Protein AF-A0A0G1H5B8-F1 (afdb_monomer)

pLDDT: mean 81.03, std 10.93, range [46.5, 93.06]

Secondary structure (DSSP, 8-state):
-EEEEEEEETTTEEEEEEE-TTT--EEEEEPP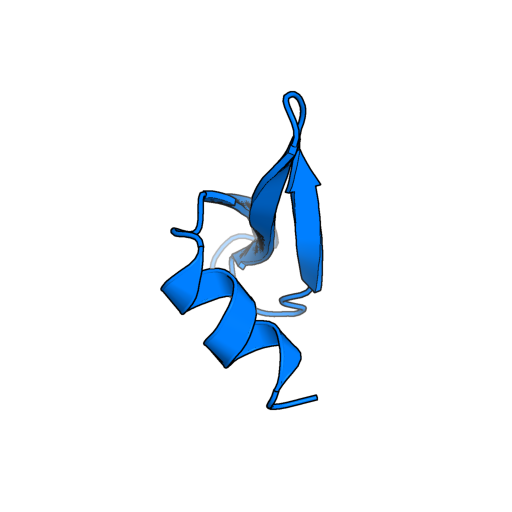HHHHHHHHTT-

Mean predicted aligned error: 5.71 Å

Sequence (43 aa):
MKDVKVVEIKPGRPAAKGVCTVCGTGMYKILSKDGAAKLKKSV

Radius of gyration: 10.48 Å; Cα contacts (8 Å, |Δi|>4): 69; chains: 1; bounding box: 22×20×23 Å

Structure (mmCIF, N/CA/C/O backbone):
data_AF-A0A0G1H5B8-F1
#
_entry.id   AF-A0A0G1H5B8-F1
#
loop_
_atom_site.group_PDB
_atom_site.id
_atom_site.type_symbol
_atom_site.label_atom_id
_atom_sit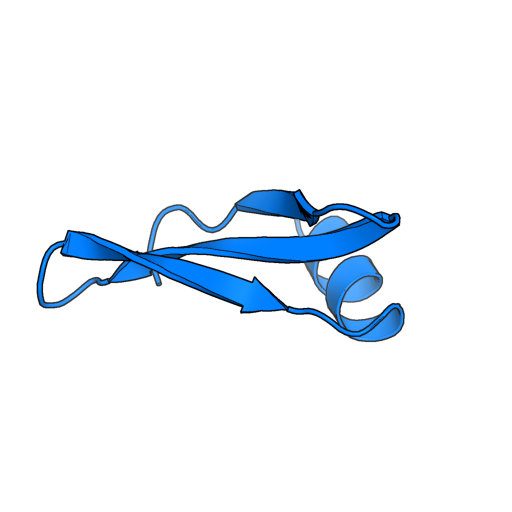e.label_alt_id
_atom_site.label_comp_id
_atom_site.label_asym_id
_atom_site.label_entity_id
_atom_site.label_seq_id
_atom_site.pdbx_PDB_ins_code
_atom_site.Cartn_x
_atom_site.Cartn_y
_atom_site.Cartn_z
_atom_site.occupancy
_atom_site.B_iso_or_equiv
_atom_site.auth_seq_id
_atom_site.auth_comp_id
_atom_site.auth_asym_id
_atom_site.auth_atom_id
_atom_site.pdbx_PDB_model_num
ATOM 1 N N . MET A 1 1 ? -4.740 -0.790 8.139 1.00 73.88 1 MET A N 1
ATOM 2 C CA . MET A 1 1 ? -4.830 0.430 7.305 1.00 73.88 1 MET A CA 1
ATOM 3 C C . MET A 1 1 ? -6.113 0.333 6.498 1.00 73.88 1 MET A C 1
ATOM 5 O O . MET A 1 1 ? -6.396 -0.760 6.023 1.00 73.88 1 MET A O 1
ATOM 9 N N . LYS A 1 2 ? -6.881 1.418 6.383 1.00 80.50 2 LYS A N 1
ATOM 10 C CA . LYS A 1 2 ? -7.990 1.551 5.422 1.00 80.50 2 LYS A CA 1
ATOM 11 C C . LYS A 1 2 ? -7.468 2.164 4.119 1.00 80.50 2 LYS A C 1
ATOM 13 O O . LYS A 1 2 ? -6.363 2.710 4.113 1.00 80.50 2 LYS A O 1
ATOM 18 N N . ASP A 1 3 ? -8.224 2.011 3.035 1.00 84.56 3 ASP A N 1
ATOM 19 C CA . ASP A 1 3 ? -7.933 2.626 1.730 1.00 84.56 3 ASP A CA 1
ATOM 20 C C . ASP A 1 3 ? -6.532 2.300 1.193 1.00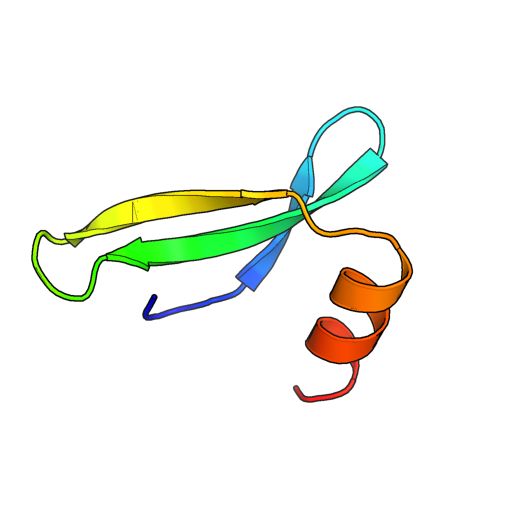 84.56 3 ASP A C 1
ATOM 22 O O . ASP A 1 3 ? -5.798 3.166 0.713 1.00 84.56 3 ASP A O 1
ATOM 26 N N . VAL A 1 4 ? -6.137 1.029 1.322 1.00 83.56 4 VAL A N 1
ATOM 27 C CA . VAL A 1 4 ? -4.807 0.566 0.922 1.00 83.56 4 VAL A CA 1
ATOM 28 C C . VAL A 1 4 ? -4.694 0.561 -0.601 1.00 83.56 4 VAL A C 1
ATOM 30 O O . VAL A 1 4 ? -5.339 -0.233 -1.278 1.00 83.56 4 VAL A O 1
ATOM 33 N N . LYS A 1 5 ? -3.829 1.421 -1.135 1.00 87.38 5 LYS A N 1
ATOM 34 C CA . LYS A 1 5 ? -3.451 1.484 -2.548 1.00 87.38 5 LYS A CA 1
ATOM 35 C C . LYS A 1 5 ? -1.988 1.108 -2.714 1.00 87.38 5 LYS A C 1
ATOM 37 O O . LYS A 1 5 ? -1.120 1.617 -2.003 1.00 87.38 5 LYS A O 1
ATOM 42 N N . VAL A 1 6 ? -1.703 0.239 -3.677 1.00 85.81 6 VAL A N 1
ATOM 43 C CA . VAL A 1 6 ? -0.322 -0.055 -4.067 1.00 85.81 6 VAL A CA 1
ATOM 44 C C . VAL A 1 6 ? 0.187 1.101 -4.925 1.00 85.81 6 VAL A C 1
ATOM 46 O O . VAL A 1 6 ? -0.362 1.382 -5.985 1.00 85.81 6 VAL A O 1
ATOM 49 N N . VAL A 1 7 ? 1.227 1.776 -4.452 1.00 86.69 7 VAL A N 1
ATOM 50 C CA . VAL A 1 7 ? 1.907 2.880 -5.132 1.00 86.69 7 VAL A CA 1
ATOM 51 C C . VAL A 1 7 ? 3.369 2.521 -5.354 1.00 86.69 7 VAL A C 1
ATOM 53 O O . VAL A 1 7 ? 3.941 1.712 -4.627 1.00 86.69 7 VAL A O 1
ATOM 56 N N . GLU A 1 8 ? 3.993 3.124 -6.355 1.00 87.19 8 GLU A N 1
ATOM 57 C CA . GLU A 1 8 ? 5.424 2.974 -6.596 1.00 87.19 8 GLU A CA 1
ATOM 58 C C . GLU A 1 8 ? 6.149 4.222 -6.081 1.00 87.19 8 GLU A C 1
ATOM 60 O O . GLU A 1 8 ? 5.826 5.346 -6.462 1.00 87.19 8 GLU A O 1
ATOM 65 N N . ILE A 1 9 ? 7.091 4.032 -5.162 1.00 83.06 9 ILE A N 1
ATOM 66 C CA . ILE A 1 9 ? 7.914 5.096 -4.579 1.00 83.06 9 ILE A CA 1
ATOM 67 C C . ILE A 1 9 ? 9.310 5.058 -5.200 1.00 83.06 9 ILE A C 1
ATOM 69 O O . ILE A 1 9 ? 9.872 3.992 -5.452 1.00 83.06 9 ILE A O 1
ATOM 73 N N . LYS A 1 10 ? 9.888 6.231 -5.470 1.00 77.75 10 LYS A N 1
ATOM 74 C CA . LYS A 1 10 ? 11.211 6.328 -6.101 1.00 77.75 10 LYS A CA 1
ATOM 75 C C . LYS A 1 10 ? 12.302 5.794 -5.152 1.00 77.75 10 LYS A C 1
ATOM 77 O O . LYS A 1 10 ? 12.274 6.150 -3.975 1.00 77.75 10 LYS A O 1
ATOM 82 N N . PRO A 1 11 ? 13.247 4.961 -5.635 1.00 76.19 11 PRO A N 1
ATOM 83 C CA . PRO A 1 11 ? 13.470 4.553 -7.026 1.00 76.19 11 PRO A CA 1
ATOM 84 C C . PRO A 1 11 ? 12.807 3.193 -7.339 1.00 76.19 11 PRO A C 1
ATOM 86 O O . PRO A 1 11 ? 13.402 2.142 -7.115 1.00 76.19 11 PRO A O 1
ATOM 89 N N . GLY A 1 12 ? 11.568 3.198 -7.847 1.00 78.31 12 GLY A N 1
ATOM 90 C CA . GLY A 1 12 ? 10.888 1.998 -8.365 1.00 78.31 12 GLY A CA 1
ATOM 91 C C . GLY A 1 12 ? 10.525 0.928 -7.325 1.00 78.31 12 GLY A C 1
ATOM 92 O O . GLY A 1 12 ? 10.374 -0.248 -7.658 1.00 78.31 12 GLY A O 1
ATOM 93 N N . ARG A 1 13 ? 10.431 1.286 -6.040 1.00 82.75 13 ARG A N 1
ATOM 94 C CA . ARG A 1 13 ? 10.083 0.351 -4.962 1.00 82.75 13 ARG A CA 1
ATOM 95 C C . ARG A 1 13 ? 8.565 0.333 -4.787 1.00 82.75 13 ARG A C 1
ATOM 97 O O . ARG A 1 13 ? 7.962 1.393 -4.637 1.00 82.75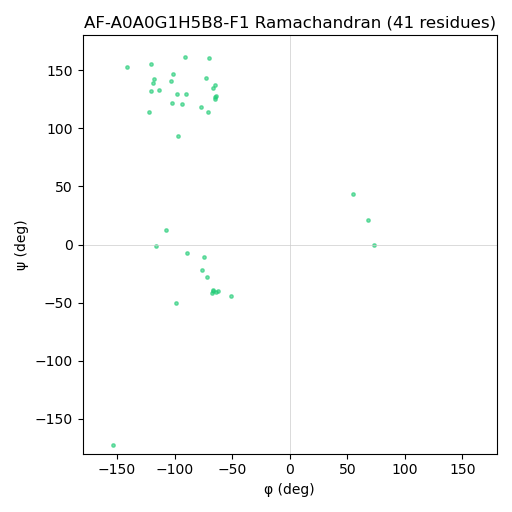 13 ARG A O 1
ATOM 104 N N . PRO A 1 14 ? 7.915 -0.836 -4.761 1.00 86.81 14 PRO A N 1
ATOM 105 C CA . PRO A 1 14 ? 6.493 -0.880 -4.483 1.00 86.81 14 PRO A CA 1
ATOM 106 C C . PRO A 1 14 ? 6.230 -0.599 -3.000 1.00 86.81 14 PRO A C 1
ATOM 108 O O . PRO A 1 14 ? 6.971 -1.036 -2.119 1.00 86.81 14 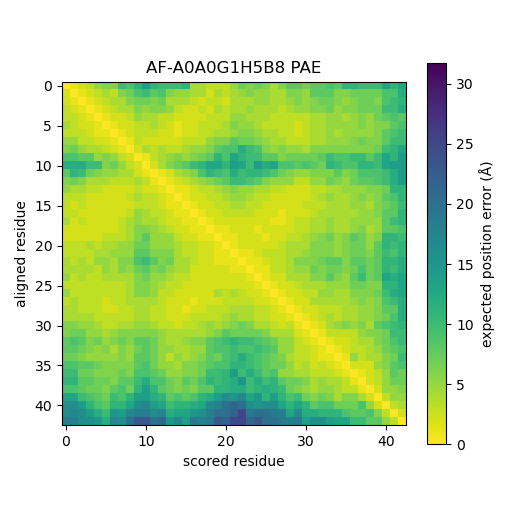PRO A O 1
ATOM 111 N N 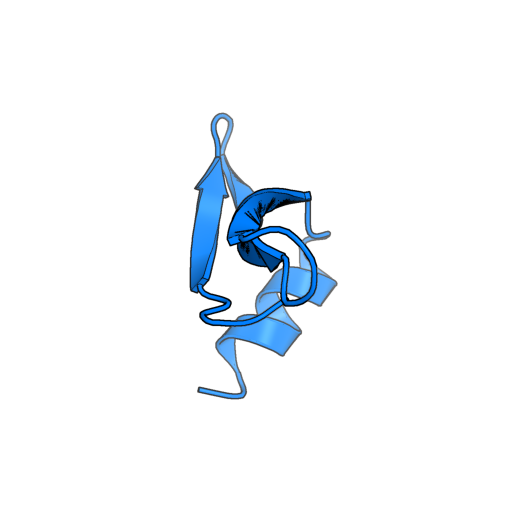. ALA A 1 15 ? 5.149 0.110 -2.713 1.00 88.25 15 ALA A N 1
ATOM 112 C CA . ALA A 1 15 ? 4.686 0.405 -1.369 1.00 88.25 15 ALA A CA 1
ATOM 113 C C . ALA A 1 15 ? 3.161 0.339 -1.298 1.00 88.25 15 ALA A C 1
ATOM 115 O O . ALA A 1 15 ? 2.458 0.581 -2.270 1.00 88.25 15 ALA A O 1
ATOM 116 N N . ALA A 1 16 ? 2.639 0.026 -0.123 1.00 89.31 16 ALA A N 1
ATOM 117 C CA . ALA A 1 16 ? 1.239 0.200 0.213 1.00 89.31 16 ALA A CA 1
ATOM 118 C C . ALA A 1 16 ? 1.074 1.562 0.888 1.00 89.31 16 ALA A C 1
ATOM 120 O O . ALA A 1 16 ? 1.678 1.817 1.931 1.00 89.31 16 ALA A O 1
ATOM 121 N N . LYS A 1 17 ? 0.252 2.428 0.304 1.00 89.25 17 LYS A N 1
ATOM 122 C CA . LYS A 1 17 ? -0.230 3.655 0.933 1.00 89.25 17 LYS A CA 1
ATOM 123 C C . LYS A 1 17 ? -1.615 3.382 1.498 1.00 89.25 17 LYS A C 1
ATOM 125 O O . LYS A 1 17 ? -2.464 2.884 0.774 1.00 89.25 17 LYS A O 1
ATOM 130 N N . GLY A 1 18 ? -1.856 3.715 2.755 1.00 90.94 18 GLY A N 1
ATOM 131 C CA . GLY A 1 18 ? -3.178 3.603 3.368 1.00 90.94 18 GLY A CA 1
ATOM 132 C C . GLY A 1 18 ? -3.353 4.597 4.506 1.00 90.94 18 GLY A C 1
ATOM 133 O O . GLY A 1 18 ? -2.499 5.450 4.736 1.00 90.94 18 GLY A O 1
ATOM 134 N N . VAL A 1 19 ? -4.458 4.481 5.231 1.00 91.44 19 VAL A N 1
ATOM 135 C CA . VAL A 1 19 ? -4.816 5.381 6.334 1.00 91.44 19 VAL A CA 1
ATOM 136 C C . VAL A 1 19 ? -4.912 4.602 7.644 1.00 91.44 19 VAL A C 1
ATOM 138 O O . VAL A 1 19 ? -5.400 3.463 7.680 1.00 91.44 19 VAL A O 1
ATOM 141 N N . CYS A 1 20 ? -4.411 5.180 8.737 1.00 90.38 20 CYS A N 1
ATOM 142 C CA . CYS A 1 20 ? -4.575 4.617 10.071 1.00 90.38 20 CYS A CA 1
ATOM 143 C C . CYS A 1 20 ? -6.047 4.610 10.472 1.00 90.38 20 CYS A C 1
ATOM 145 O O . CYS A 1 20 ? -6.703 5.643 10.475 1.00 90.38 20 CYS A O 1
ATOM 147 N N . THR A 1 21 ? -6.564 3.444 10.851 1.00 89.69 21 THR A N 1
ATOM 148 C CA . THR A 1 21 ? -7.967 3.289 11.257 1.00 89.69 21 THR A CA 1
ATOM 149 C C . THR A 1 21 ? -8.266 3.858 12.638 1.00 89.69 21 THR A C 1
ATOM 151 O O . THR A 1 21 ? -9.433 3.935 12.997 1.00 89.69 21 THR A O 1
ATOM 154 N N . VAL A 1 22 ? -7.229 4.217 13.400 1.00 93.06 22 VAL A N 1
ATOM 155 C CA . VAL A 1 22 ? -7.337 4.746 14.766 1.00 93.06 22 VAL A CA 1
ATOM 156 C C . VAL A 1 22 ? -7.241 6.270 14.767 1.00 93.06 22 VAL A C 1
ATOM 158 O O . VAL A 1 22 ? -8.100 6.932 15.330 1.00 93.06 22 VAL A O 1
ATOM 161 N N . CYS A 1 23 ? -6.218 6.833 14.116 1.00 91.06 23 CYS A N 1
ATOM 162 C CA . CYS A 1 23 ? -5.936 8.272 14.160 1.00 91.06 23 CYS A CA 1
ATOM 163 C C . CYS A 1 23 ? -6.055 8.993 12.809 1.00 91.06 23 CYS A C 1
ATOM 165 O O . CYS A 1 23 ? -5.818 10.192 12.741 1.00 91.06 23 CYS A O 1
ATOM 167 N N . GLY A 1 24 ? -6.377 8.293 11.716 1.00 89.06 24 GLY A N 1
ATOM 168 C CA . GLY A 1 24 ? -6.537 8.916 10.396 1.00 89.06 24 GLY A CA 1
ATOM 169 C C . GLY A 1 24 ? -5.235 9.354 9.712 1.00 89.06 24 GLY A C 1
ATOM 170 O O . GLY A 1 24 ? -5.273 9.835 8.583 1.00 89.06 24 GLY A O 1
ATOM 171 N N . THR A 1 25 ? -4.070 9.160 10.337 1.00 93.06 25 THR A N 1
ATOM 172 C CA . THR A 1 25 ? -2.781 9.516 9.731 1.00 93.06 25 THR A CA 1
ATOM 173 C C . THR A 1 25 ? -2.489 8.669 8.491 1.00 93.06 25 THR A C 1
ATOM 175 O O . THR A 1 25 ? -2.688 7.449 8.489 1.00 93.06 25 THR A O 1
ATOM 178 N N . GLY A 1 26 ? -1.977 9.309 7.436 1.00 90.50 26 GLY A N 1
ATOM 179 C CA . GLY A 1 26 ? -1.497 8.622 6.239 1.00 90.50 26 GLY A CA 1
ATOM 180 C C . GLY A 1 26 ? -0.283 7.748 6.554 1.00 90.50 26 GLY A C 1
ATOM 181 O O . GLY A 1 26 ? 0.704 8.219 7.110 1.00 90.50 26 GLY A O 1
ATOM 182 N N . MET A 1 27 ? -0.349 6.472 6.186 1.00 88.69 27 MET A N 1
ATOM 183 C CA . MET A 1 27 ? 0.718 5.502 6.400 1.00 88.69 27 MET A CA 1
ATOM 184 C C . MET A 1 27 ? 1.249 4.961 5.075 1.00 88.69 27 MET A C 1
ATOM 186 O O . MET A 1 27 ? 0.491 4.691 4.142 1.00 88.69 27 MET A O 1
ATOM 190 N N . TYR A 1 28 ? 2.564 4.754 5.027 1.00 89.06 28 TYR A N 1
ATOM 191 C CA . TYR A 1 28 ? 3.253 4.098 3.924 1.00 89.06 28 TYR A CA 1
ATOM 192 C C . TYR A 1 28 ? 3.983 2.868 4.445 1.00 89.06 28 TYR A C 1
ATOM 194 O O . TYR A 1 28 ? 4.711 2.935 5.434 1.00 89.06 28 TYR A O 1
ATOM 202 N N . LYS A 1 29 ? 3.811 1.743 3.759 1.00 85.44 29 LYS A N 1
ATOM 203 C CA . LYS A 1 29 ? 4.543 0.510 4.026 1.00 85.44 29 LYS A CA 1
ATOM 204 C C . LYS A 1 29 ? 5.280 0.092 2.769 1.00 85.44 29 LYS A C 1
ATOM 206 O O . LYS A 1 29 ? 4.652 -0.259 1.776 1.00 85.44 29 LYS A O 1
ATOM 211 N N . ILE A 1 30 ? 6.608 0.126 2.815 1.00 87.88 30 ILE A N 1
ATOM 212 C CA . ILE A 1 30 ? 7.445 -0.378 1.724 1.00 87.88 30 ILE A CA 1
ATOM 213 C C . ILE A 1 30 ? 7.191 -1.881 1.604 1.00 87.88 30 ILE A C 1
ATOM 215 O O . ILE A 1 30 ? 7.246 -2.611 2.595 1.00 87.88 30 ILE A O 1
ATOM 219 N N . LEU A 1 31 ? 6.876 -2.333 0.397 1.00 83.56 31 LEU A N 1
ATOM 220 C CA . LEU A 1 31 ? 6.632 -3.733 0.097 1.00 83.56 31 LEU A CA 1
ATOM 221 C C . LEU A 1 31 ? 7.872 -4.331 -0.568 1.00 83.56 31 LEU A C 1
ATOM 223 O O . LEU A 1 31 ? 8.583 -3.679 -1.336 1.00 83.56 31 LEU A O 1
ATOM 227 N N . SER A 1 32 ? 8.114 -5.609 -0.301 1.00 81.88 32 SER A N 1
ATOM 228 C CA . SER A 1 32 ? 9.005 -6.424 -1.130 1.00 81.88 32 SER A CA 1
ATOM 229 C C . SER A 1 32 ? 8.346 -6.691 -2.489 1.00 81.88 32 SER A C 1
ATOM 231 O O . SER A 1 32 ? 7.121 -6.598 -2.607 1.00 81.88 32 SER A O 1
ATOM 233 N N . LYS A 1 33 ? 9.133 -7.065 -3.508 1.00 75.94 33 LYS A N 1
ATOM 234 C CA . LYS A 1 33 ? 8.620 -7.408 -4.851 1.00 75.94 33 LYS A CA 1
ATOM 235 C C . LYS A 1 33 ? 7.482 -8.443 -4.785 1.00 75.94 33 LYS A C 1
ATOM 237 O O . LYS A 1 33 ? 6.424 -8.213 -5.365 1.00 75.94 33 LYS A O 1
ATOM 242 N N . ASP A 1 34 ? 7.642 -9.491 -3.979 1.00 79.88 34 ASP A N 1
ATOM 243 C CA . ASP A 1 34 ? 6.611 -10.511 -3.736 1.00 79.88 34 ASP A CA 1
ATOM 244 C C . ASP A 1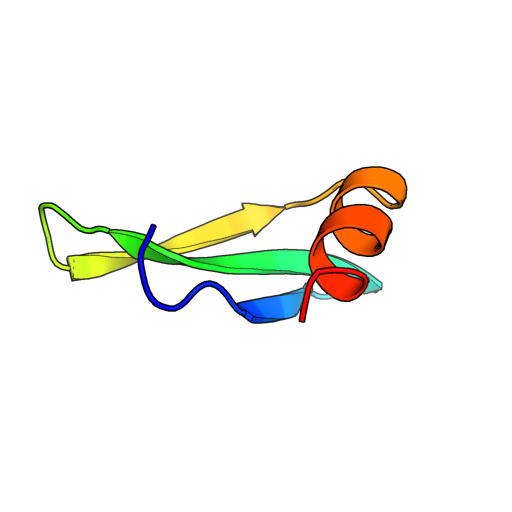 34 ? 5.382 -9.983 -2.991 1.00 79.88 34 ASP A C 1
ATOM 246 O O . ASP A 1 34 ? 4.247 -10.334 -3.313 1.00 79.88 34 ASP A O 1
ATOM 250 N N . GLY A 1 35 ? 5.590 -9.106 -2.003 1.00 75.81 35 GLY A N 1
ATOM 251 C CA . GLY A 1 35 ? 4.499 -8.486 -1.249 1.00 75.81 35 GLY A CA 1
ATOM 252 C C . GLY A 1 35 ? 3.626 -7.610 -2.145 1.00 75.81 35 GLY A C 1
ATOM 253 O O .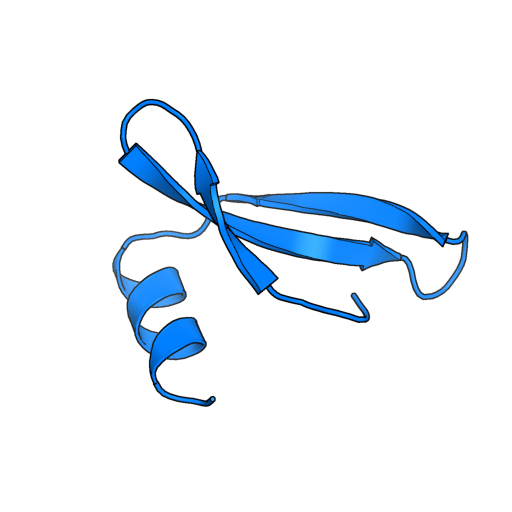 GLY A 1 35 ? 2.402 -7.670 -2.079 1.00 75.81 35 GLY A O 1
ATOM 254 N N . ALA A 1 36 ? 4.255 -6.855 -3.043 1.00 72.50 36 ALA A N 1
ATOM 255 C CA . ALA A 1 36 ? 3.570 -6.040 -4.035 1.00 72.50 36 ALA A CA 1
ATOM 256 C C . ALA A 1 36 ? 2.818 -6.873 -5.076 1.00 72.50 36 ALA A C 1
ATOM 258 O O . ALA A 1 36 ? 1.695 -6.523 -5.434 1.00 72.50 36 ALA A O 1
ATOM 259 N N . ALA A 1 37 ? 3.412 -7.980 -5.532 1.00 69.44 37 ALA A N 1
ATOM 260 C CA . ALA A 1 37 ? 2.770 -8.902 -6.463 1.00 69.44 37 ALA A CA 1
ATOM 261 C C . ALA A 1 37 ? 1.512 -9.540 -5.853 1.00 69.44 37 ALA A C 1
ATOM 263 O O . ALA A 1 37 ? 0.491 -9.628 -6.529 1.00 69.44 37 ALA A O 1
ATOM 264 N N . LYS A 1 38 ? 1.549 -9.913 -4.565 1.00 67.81 38 LYS A N 1
ATOM 265 C CA . LYS A 1 38 ? 0.376 -10.441 -3.849 1.00 67.81 38 LYS A CA 1
ATOM 266 C C . LYS A 1 38 ? -0.714 -9.387 -3.652 1.00 67.81 38 LYS A C 1
ATOM 268 O O . LYS A 1 38 ? -1.878 -9.688 -3.865 1.00 67.81 38 LYS A O 1
ATOM 273 N N . LEU A 1 39 ? -0.348 -8.150 -3.308 1.00 68.50 39 LEU A N 1
ATOM 274 C CA . LEU A 1 39 ? -1.311 -7.058 -3.107 1.00 68.50 39 LEU A CA 1
ATOM 275 C C . LEU A 1 39 ? -1.948 -6.546 -4.412 1.00 68.50 39 LEU A C 1
ATOM 277 O O . LEU A 1 39 ? -3.084 -6.091 -4.374 1.00 68.50 39 LEU A O 1
ATOM 281 N N . LYS A 1 40 ? -1.263 -6.648 -5.561 1.00 61.19 40 LYS A N 1
ATOM 282 C CA . LYS A 1 40 ? -1.833 -6.327 -6.887 1.00 61.19 40 LYS A CA 1
ATOM 283 C C . LYS A 1 40 ? -2.773 -7.407 -7.437 1.00 61.19 40 LYS A C 1
ATOM 285 O O . LYS A 1 40 ? -3.565 -7.096 -8.311 1.00 61.19 40 LYS A O 1
ATOM 290 N N . LYS A 1 41 ? -2.670 -8.658 -6.972 1.00 57.75 41 LYS A N 1
ATOM 291 C CA . LYS A 1 41 ? -3.455 -9.799 -7.487 1.00 57.75 41 LYS A CA 1
ATOM 292 C C . LYS A 1 41 ? -4.804 -10.001 -6.786 1.0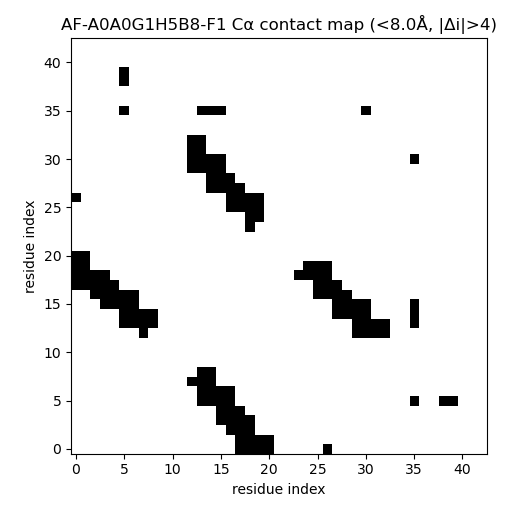0 57.75 41 LYS A C 1
ATOM 294 O O . LYS A 1 41 ? -5.565 -10.862 -7.207 1.00 57.75 41 LYS A O 1
ATOM 299 N N . SER A 1 42 ? -5.060 -9.251 -5.714 1.00 52.16 42 SER A N 1
ATOM 300 C CA . SER A 1 42 ? -6.270 -9.357 -4.885 1.00 52.16 42 SER A CA 1
ATOM 301 C C . SER A 1 42 ? -7.248 -8.189 -5.076 1.00 52.16 42 SER A C 1
ATOM 303 O O . SER A 1 42 ? -8.146 -8.027 -4.252 1.00 52.16 42 SER A O 1
ATOM 305 N N . VAL A 1 43 ? -7.043 -7.364 -6.111 1.00 46.50 43 VAL A N 1
ATOM 306 C CA . VAL A 1 43 ? -7.953 -6.292 -6.550 1.00 46.50 43 VAL A CA 1
ATOM 307 C C . VAL A 1 43 ? -8.515 -6.665 -7.910 1.00 46.50 43 VAL A C 1
ATOM 309 O O . VAL A 1 43 ? -7.702 -7.116 -8.748 1.00 46.50 43 VAL A O 1
#

Nearest PDB structures (foldseek):
  6o5b-assembly1_I  TM=5.716E-01  e=4.394E-01  Homo sapiens
  7sk6-assembly1_B  TM=6.315E-01  e=1.546E+00  Homo sapiens
  2wg4-assembly1_B  TM=6.550E-01  e=2.723E+00  Homo sapiens
  6oaj-assembly1_C  TM=4.361E-01  e=5.791E+00  Escherichia coli K-12

Solvent-accessible surface area (backbone atoms only — not comparable to full-atom values): 2613 Å² total; per-residue (Å²): 106,43,80,70,40,84,43,76,42,89,90,81,40,39,23,39,37,25,27,37,84,86,78,64,49,82,41,78,42,83,36,52,76,67,55,39,55,55,63,62,70,78,109

Foldseek 3Di:
DAPWDWDQDPPRFIWTWDADPPPRDIDIGTDDPVRSVVVVVVD